Protein AF-A0A954JKZ9-F1 (afdb_monomer_lite)

Structure (mmCIF, N/CA/C/O backbone):
data_AF-A0A954JKZ9-F1
#
_entry.id   AF-A0A954JKZ9-F1
#
loop_
_atom_site.group_PDB
_atom_site.id
_atom_site.type_symbol
_atom_site.label_atom_id
_atom_site.label_alt_id
_atom_site.label_comp_id
_atom_site.label_asym_id
_atom_site.label_entity_id
_atom_site.label_seq_id
_atom_site.pdbx_PDB_ins_code
_atom_site.Cartn_x
_atom_site.Cartn_y
_atom_site.Cartn_z
_atom_site.occupancy
_atom_site.B_iso_or_equiv
_atom_site.auth_seq_id
_atom_site.auth_comp_id
_atom_site.auth_asym_id
_atom_site.auth_atom_id
_atom_site.pdbx_PDB_model_num
ATOM 1 N N . TYR A 1 1 ? 6.317 -13.437 -13.500 1.00 76.44 1 TYR A N 1
ATOM 2 C CA . TYR A 1 1 ? 5.327 -12.581 -14.175 1.00 76.44 1 TYR A CA 1
ATOM 3 C C . TYR A 1 1 ? 4.562 -13.295 -15.295 1.00 76.44 1 TYR A C 1
ATOM 5 O O . TYR A 1 1 ? 3.527 -13.860 -14.998 1.00 76.44 1 TYR A O 1
ATOM 13 N N . ARG A 1 2 ? 5.052 -13.402 -16.547 1.00 83.94 2 ARG A N 1
ATOM 14 C CA . ARG A 1 2 ? 4.241 -13.920 -17.687 1.00 83.94 2 ARG A CA 1
ATOM 15 C C . ARG A 1 2 ? 3.572 -15.287 -17.467 1.00 83.94 2 ARG A C 1
ATOM 17 O O . ARG A 1 2 ? 2.416 -15.457 -17.828 1.00 83.94 2 ARG A O 1
ATOM 24 N N . LEU A 1 3 ? 4.287 -16.245 -16.872 1.00 85.88 3 LEU A N 1
ATOM 25 C CA . LEU A 1 3 ? 3.737 -17.566 -16.545 1.00 85.88 3 LEU A CA 1
ATOM 26 C C . LEU A 1 3 ? 2.635 -17.494 -15.473 1.00 85.88 3 LEU A C 1
ATOM 28 O O . LEU A 1 3 ? 1.655 -18.224 -15.555 1.00 85.88 3 LEU A O 1
ATOM 32 N N . ALA A 1 4 ? 2.776 -16.590 -14.503 1.00 84.12 4 ALA A N 1
ATOM 33 C CA . ALA A 1 4 ? 1.789 -16.391 -13.451 1.00 84.12 4 ALA A CA 1
ATOM 34 C C . ALA A 1 4 ? 0.455 -15.901 -14.036 1.00 84.12 4 ALA A C 1
ATOM 36 O O . ALA A 1 4 ? -0.576 -16.500 -13.754 1.00 84.12 4 ALA A O 1
ATOM 37 N N . ASN A 1 5 ? 0.491 -14.933 -14.961 1.00 81.75 5 ASN A N 1
ATOM 38 C CA . ASN A 1 5 ? -0.709 -14.429 -15.641 1.00 81.75 5 ASN A CA 1
ATOM 39 C C . ASN A 1 5 ? -1.419 -15.522 -16.467 1.00 81.75 5 ASN A C 1
ATOM 41 O O . ASN A 1 5 ? -2.628 -15.463 -16.674 1.00 81.75 5 ASN A O 1
ATOM 45 N N . ILE A 1 6 ? -0.685 -16.523 -16.974 1.00 89.25 6 ILE A N 1
ATOM 46 C CA . ILE A 1 6 ? -1.294 -17.672 -17.665 1.00 89.25 6 ILE A CA 1
ATOM 47 C C . ILE A 1 6 ? -2.043 -18.554 -16.659 1.00 89.25 6 ILE A C 1
ATOM 49 O O . ILE A 1 6 ? -3.171 -18.964 -16.933 1.00 89.25 6 ILE A O 1
ATOM 53 N N . TYR A 1 7 ? -1.439 -18.835 -15.500 1.00 88.44 7 TYR A N 1
ATOM 54 C CA . TYR A 1 7 ? -2.078 -19.628 -14.448 1.00 88.44 7 TYR A CA 1
ATOM 55 C C . TYR A 1 7 ? -3.305 -18.937 -13.857 1.00 88.44 7 TYR A C 1
ATOM 57 O O . TYR A 1 7 ? -4.335 -19.586 -13.701 1.00 88.44 7 TYR A O 1
ATOM 65 N N . GLU A 1 8 ? -3.221 -17.632 -13.617 1.00 82.81 8 GLU A N 1
ATOM 66 C CA . GLU A 1 8 ? -4.327 -16.796 -13.148 1.00 82.81 8 GLU A CA 1
ATOM 67 C C . GLU A 1 8 ? -5.521 -16.860 -14.114 1.00 82.81 8 GLU A C 1
ATOM 69 O O . GLU A 1 8 ? -6.616 -17.263 -13.727 1.00 82.81 8 GLU A O 1
ATOM 74 N N . LYS A 1 9 ? -5.292 -16.606 -15.413 1.00 87.62 9 LYS A N 1
ATOM 75 C CA . LYS A 1 9 ? -6.330 -16.721 -16.456 1.00 87.62 9 LYS A CA 1
ATOM 76 C C . LYS A 1 9 ? -6.903 -18.131 -16.602 1.00 87.62 9 LYS A C 1
ATOM 78 O O . LYS A 1 9 ? -7.990 -18.295 -17.147 1.00 87.62 9 LYS A O 1
ATOM 83 N N . SER A 1 10 ? -6.170 -19.141 -16.138 1.00 89.81 10 SER A N 1
ATOM 84 C CA . SER A 1 10 ? -6.594 -20.544 -16.135 1.00 89.81 10 SER A CA 1
ATOM 85 C C . SER A 1 10 ? -7.267 -20.965 -14.820 1.00 89.81 10 SER A C 1
ATOM 87 O O . SER A 1 10 ? -7.532 -22.152 -14.636 1.00 89.81 10 SER A O 1
ATOM 89 N N . GLY A 1 11 ? -7.503 -20.034 -13.887 1.00 88.31 11 GLY A N 1
ATOM 90 C CA . GLY A 1 11 ? -8.104 -20.300 -12.576 1.00 88.31 11 GLY A CA 1
ATOM 91 C C . GLY A 1 11 ? -7.194 -21.049 -11.595 1.00 88.31 11 GLY A C 1
ATOM 92 O O . GLY A 1 11 ? -7.659 -21.507 -10.557 1.00 88.31 11 GLY A O 1
ATOM 93 N N . MET A 1 12 ? -5.901 -21.199 -11.902 1.00 90.56 12 MET A N 1
ATOM 94 C CA . MET A 1 12 ? -4.923 -21.894 -11.055 1.00 90.56 12 MET A CA 1
ATOM 95 C C . MET A 1 12 ? -4.225 -20.902 -10.119 1.00 90.56 12 MET A C 1
ATOM 97 O O . MET A 1 12 ? -3.024 -20.645 -10.255 1.00 90.56 12 MET A O 1
ATOM 101 N N . MET A 1 13 ? -4.986 -20.326 -9.187 1.00 89.00 13 MET A N 1
ATOM 102 C CA . MET A 1 13 ? -4.537 -19.205 -8.355 1.00 89.00 13 MET A CA 1
ATOM 103 C C . MET A 1 13 ? -3.295 -19.541 -7.513 1.00 89.00 13 MET A C 1
ATOM 105 O O . MET A 1 13 ? -2.359 -18.747 -7.444 1.00 89.00 13 MET A O 1
ATOM 109 N N . GLU A 1 14 ? -3.207 -20.741 -6.939 1.00 90.25 14 GLU A N 1
ATOM 110 C CA . GLU A 1 14 ? -2.063 -21.152 -6.112 1.00 90.25 14 GLU A CA 1
ATOM 111 C C . GLU A 1 14 ? -0.756 -21.160 -6.913 1.00 90.25 14 GLU A C 1
ATOM 113 O O . GLU A 1 14 ? 0.264 -20.635 -6.465 1.00 90.25 14 GLU A O 1
ATOM 118 N N . LYS A 1 15 ? -0.798 -21.680 -8.145 1.00 91.19 15 LYS A N 1
ATOM 119 C CA . LYS A 1 15 ? 0.367 -21.697 -9.044 1.00 91.19 15 LYS A CA 1
ATOM 120 C C . LYS A 1 15 ? 0.743 -20.295 -9.510 1.00 91.19 15 LYS A C 1
ATOM 122 O O . LYS A 1 15 ? 1.928 -20.009 -9.700 1.00 91.19 15 LYS A O 1
ATOM 127 N N . ALA A 1 16 ? -0.247 -19.422 -9.706 1.00 91.75 16 ALA A N 1
ATOM 128 C CA . ALA A 1 16 ? -0.000 -18.023 -10.027 1.00 91.75 16 ALA A CA 1
ATOM 129 C C . ALA A 1 16 ? 0.758 -17.339 -8.879 1.00 91.75 16 ALA A C 1
ATOM 131 O O . ALA A 1 16 ? 1.819 -16.762 -9.118 1.00 91.75 16 ALA A O 1
ATOM 132 N N . ILE A 1 17 ? 0.296 -17.509 -7.634 1.00 93.50 17 ILE A N 1
ATOM 133 C CA . ILE A 1 17 ? 0.952 -16.987 -6.425 1.00 93.50 17 ILE A CA 1
ATOM 134 C C . ILE A 1 17 ? 2.390 -17.507 -6.297 1.00 93.50 17 ILE A C 1
ATOM 136 O O . ILE A 1 17 ? 3.303 -16.720 -6.052 1.00 93.50 17 ILE A O 1
ATOM 140 N N . GLU A 1 18 ? 2.638 -18.804 -6.503 1.00 93.62 18 GLU A N 1
ATOM 141 C CA . GLU A 1 18 ? 4.001 -19.363 -6.506 1.00 93.62 18 GLU A CA 1
ATOM 142 C C . GLU A 1 18 ? 4.900 -18.674 -7.544 1.00 93.62 18 GLU A C 1
ATOM 144 O O . GLU A 1 18 ? 6.026 -18.263 -7.245 1.00 93.62 18 GLU A O 1
ATOM 149 N N . CYS A 1 19 ? 4.385 -18.487 -8.760 1.00 93.62 19 CYS A N 1
ATOM 150 C CA . CYS A 1 19 ? 5.117 -17.841 -9.843 1.00 93.62 19 CYS A CA 1
ATOM 151 C C . CYS A 1 19 ? 5.370 -16.350 -9.587 1.00 93.62 19 CYS A C 1
ATOM 153 O O . CYS A 1 19 ? 6.420 -15.833 -9.984 1.00 93.62 19 CYS A O 1
ATOM 155 N N . PHE A 1 20 ? 4.432 -15.637 -8.963 1.00 94.94 20 PHE A N 1
ATOM 156 C CA . PHE A 1 20 ? 4.652 -14.246 -8.588 1.00 94.94 20 PHE A CA 1
ATOM 157 C C . PHE A 1 20 ? 5.630 -14.125 -7.413 1.00 94.94 20 PHE A C 1
ATOM 159 O O . PHE A 1 20 ? 6.512 -13.272 -7.463 1.00 94.94 20 PHE A O 1
ATOM 166 N N . ASN A 1 21 ? 5.569 -15.018 -6.419 1.00 94.69 21 ASN A N 1
ATOM 167 C CA . ASN A 1 21 ? 6.544 -15.079 -5.322 1.00 94.69 21 ASN A CA 1
ATOM 168 C C . ASN A 1 21 ? 7.976 -15.297 -5.836 1.00 94.69 21 ASN A C 1
ATOM 170 O O . ASN A 1 21 ? 8.924 -14.672 -5.361 1.00 94.69 21 ASN A O 1
ATOM 174 N N . GLU A 1 22 ? 8.151 -16.162 -6.837 1.00 95.06 22 GLU A N 1
ATOM 175 C CA . GLU A 1 22 ? 9.428 -16.312 -7.538 1.00 95.06 22 GLU A CA 1
ATOM 176 C C . GLU A 1 22 ? 9.845 -15.013 -8.245 1.00 95.06 22 GLU A C 1
ATOM 178 O O . GLU A 1 22 ? 11.010 -14.617 -8.183 1.00 95.06 22 GLU A O 1
ATOM 183 N N . ALA A 1 23 ? 8.903 -14.338 -8.908 1.00 94.12 23 ALA A N 1
ATOM 184 C CA . ALA A 1 23 ? 9.178 -13.118 -9.658 1.00 94.12 23 ALA A CA 1
ATOM 185 C C . ALA A 1 23 ? 9.661 -11.980 -8.750 1.00 94.12 23 ALA A C 1
ATOM 187 O O . ALA A 1 23 ? 10.709 -11.399 -9.030 1.00 94.12 23 ALA A O 1
ATOM 188 N N . VAL A 1 24 ? 8.979 -11.734 -7.629 1.00 95.25 24 VAL A N 1
ATOM 189 C CA . VAL A 1 24 ? 9.389 -10.701 -6.664 1.00 95.25 24 VAL A CA 1
ATOM 190 C C . VAL A 1 24 ? 10.692 -11.051 -5.947 1.00 95.25 24 VAL A C 1
ATOM 192 O O . VAL A 1 24 ? 11.442 -10.161 -5.559 1.00 95.25 24 VAL A O 1
ATOM 195 N N . ARG A 1 25 ? 11.025 -12.342 -5.808 1.00 95.25 25 ARG A N 1
ATOM 196 C CA . ARG A 1 25 ? 12.331 -12.753 -5.271 1.00 95.25 25 ARG A CA 1
ATOM 197 C C . ARG A 1 25 ? 13.469 -12.440 -6.238 1.00 95.25 25 ARG A C 1
ATOM 199 O O . ARG A 1 25 ? 14.547 -12.046 -5.805 1.00 95.25 25 ARG A O 1
ATOM 206 N N . ARG A 1 26 ? 13.237 -12.623 -7.541 1.00 95.25 26 ARG A N 1
ATOM 207 C CA . ARG A 1 26 ? 14.221 -12.320 -8.593 1.00 95.25 26 ARG A CA 1
ATOM 208 C C . ARG A 1 26 ? 14.367 -10.825 -8.833 1.00 95.25 26 ARG A C 1
ATOM 210 O O . ARG A 1 26 ? 15.480 -10.356 -9.042 1.00 95.25 26 ARG A O 1
ATOM 217 N N . ASN A 1 27 ? 13.256 -10.097 -8.814 1.00 92.81 27 ASN A N 1
ATOM 218 C CA . ASN A 1 27 ? 13.236 -8.651 -8.936 1.00 92.81 27 ASN A CA 1
ATOM 219 C C . ASN A 1 27 ? 12.343 -8.038 -7.845 1.00 92.81 27 ASN A C 1
ATOM 221 O O . ASN A 1 27 ? 11.147 -7.847 -8.064 1.00 92.81 27 ASN A O 1
ATOM 225 N N . PRO A 1 28 ? 12.917 -7.670 -6.687 1.00 91.69 28 PRO A N 1
ATOM 226 C CA . PRO A 1 28 ? 12.161 -7.058 -5.595 1.00 91.69 28 PRO A CA 1
ATOM 227 C C . PRO A 1 28 ? 11.534 -5.702 -5.930 1.00 91.69 28 PRO A C 1
ATOM 229 O O . PRO A 1 28 ? 10.678 -5.248 -5.176 1.00 91.69 28 PRO A O 1
ATOM 232 N N . LYS A 1 29 ? 11.948 -5.061 -7.031 1.00 91.38 29 LYS A N 1
ATOM 233 C CA . LYS A 1 29 ? 11.406 -3.783 -7.511 1.00 91.38 29 LYS A CA 1
ATOM 234 C C . LYS A 1 29 ? 10.292 -3.947 -8.551 1.00 91.38 29 LYS A C 1
ATOM 236 O O . LYS A 1 29 ? 9.744 -2.951 -9.004 1.00 91.38 29 LYS A O 1
ATOM 241 N N . ASP A 1 30 ? 9.952 -5.178 -8.936 1.00 91.75 30 ASP A N 1
ATOM 242 C CA . ASP A 1 30 ? 8.853 -5.456 -9.866 1.00 91.75 30 ASP A CA 1
ATOM 243 C C . ASP A 1 30 ? 7.499 -5.214 -9.181 1.00 91.75 30 ASP A C 1
ATOM 245 O O . ASP A 1 30 ? 6.901 -6.123 -8.597 1.00 91.75 30 ASP A O 1
ATOM 249 N N . PHE A 1 31 ? 7.029 -3.964 -9.230 1.00 93.31 31 PHE A N 1
ATOM 250 C CA . PHE A 1 31 ? 5.755 -3.568 -8.634 1.00 93.31 31 PHE A CA 1
ATOM 251 C C . PHE A 1 31 ? 4.577 -4.343 -9.242 1.00 93.31 31 PHE A C 1
ATOM 253 O O . PHE A 1 31 ? 3.616 -4.620 -8.532 1.00 93.31 31 PHE A O 1
ATOM 260 N N . ALA A 1 32 ? 4.644 -4.734 -10.521 1.00 92.94 32 ALA A N 1
ATOM 261 C CA . ALA A 1 32 ? 3.556 -5.441 -11.186 1.00 92.94 32 ALA A CA 1
ATOM 262 C C . ALA A 1 32 ? 3.390 -6.854 -10.613 1.00 92.94 32 ALA A C 1
ATOM 264 O O . ALA A 1 32 ? 2.267 -7.290 -10.367 1.00 92.94 32 ALA A O 1
ATOM 265 N N . SER A 1 33 ? 4.492 -7.563 -10.339 1.00 94.38 33 SER A N 1
ATOM 266 C CA . SER A 1 33 ? 4.427 -8.843 -9.616 1.00 94.38 33 SER A CA 1
ATOM 267 C C . SER A 1 33 ? 3.923 -8.673 -8.177 1.00 94.38 33 SER A C 1
ATOM 269 O O . SER A 1 33 ? 3.193 -9.537 -7.691 1.00 94.38 33 SER A O 1
ATOM 271 N N . TRP A 1 34 ? 4.271 -7.572 -7.498 1.00 97.25 34 TRP A N 1
ATOM 272 C CA . TRP A 1 34 ? 3.734 -7.265 -6.165 1.00 97.25 34 TRP A CA 1
ATOM 273 C C . TRP A 1 34 ? 2.230 -6.990 -6.181 1.00 97.25 34 TRP A C 1
ATOM 275 O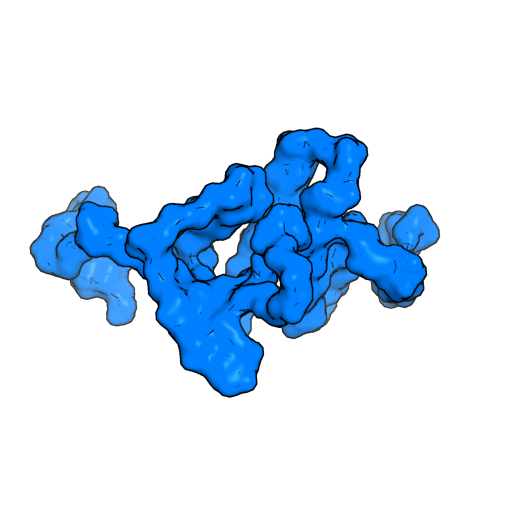 O . TRP A 1 34 ? 1.526 -7.515 -5.324 1.00 97.25 34 TRP A O 1
ATOM 285 N N . LEU A 1 35 ? 1.742 -6.220 -7.156 1.00 96.31 35 LEU A N 1
ATOM 286 C CA . LEU A 1 35 ? 0.327 -5.877 -7.303 1.00 96.31 35 LEU A CA 1
ATOM 287 C C . LEU A 1 35 ? -0.521 -7.137 -7.498 1.00 96.31 35 LEU A C 1
ATOM 289 O O . LEU A 1 35 ? -1.489 -7.360 -6.781 1.00 96.31 35 LEU A O 1
ATOM 293 N N . GLN A 1 36 ? -0.081 -8.028 -8.387 1.00 95.25 36 GLN A N 1
ATOM 294 C CA . GLN A 1 36 ? -0.783 -9.287 -8.637 1.00 95.25 36 GLN A CA 1
ATOM 295 C C . GLN A 1 36 ? -0.770 -10.234 -7.424 1.00 95.25 36 GLN A C 1
ATOM 297 O O . GLN A 1 36 ? -1.765 -10.903 -7.151 1.00 95.25 36 GLN A O 1
ATOM 302 N N . LEU A 1 37 ? 0.323 -10.274 -6.648 1.00 96.00 37 LEU A N 1
ATOM 303 C CA . LEU A 1 37 ? 0.333 -10.994 -5.367 1.00 96.00 37 LEU A CA 1
ATOM 304 C C . LEU A 1 37 ? -0.652 -10.401 -4.367 1.00 96.00 37 LEU A C 1
ATOM 306 O O . LEU A 1 37 ? -1.328 -11.161 -3.675 1.00 96.00 37 LEU A O 1
ATOM 310 N N . ALA A 1 38 ? -0.704 -9.071 -4.287 1.00 97.25 38 ALA A N 1
ATOM 311 C CA . ALA A 1 38 ? -1.575 -8.364 -3.364 1.00 97.25 38 ALA A CA 1
ATOM 312 C C . ALA A 1 38 ? -3.043 -8.703 -3.639 1.00 97.25 38 ALA A C 1
ATOM 314 O O . ALA A 1 38 ? -3.746 -9.090 -2.709 1.00 97.25 38 ALA A O 1
ATOM 315 N N . HIS A 1 39 ? -3.459 -8.684 -4.909 1.00 95.56 39 HIS A N 1
ATOM 316 C CA . HIS A 1 39 ? -4.820 -9.040 -5.325 1.00 95.56 39 HIS A CA 1
ATOM 317 C C . HIS A 1 39 ? -5.138 -10.494 -4.983 1.00 95.56 39 HIS A C 1
ATOM 319 O O . HIS A 1 39 ? -6.108 -10.780 -4.288 1.00 95.56 39 HIS A O 1
ATOM 325 N N . ALA A 1 40 ? -4.256 -11.417 -5.377 1.00 93.94 40 ALA A N 1
ATOM 326 C CA . ALA A 1 40 ? -4.455 -12.838 -5.125 1.00 93.94 40 ALA A CA 1
ATOM 327 C C . ALA A 1 40 ? -4.553 -13.171 -3.623 1.00 93.94 40 ALA A C 1
ATOM 329 O O . ALA A 1 40 ? -5.283 -14.082 -3.232 1.00 93.94 40 ALA A O 1
ATOM 330 N N . ASN A 1 41 ? -3.823 -12.453 -2.763 1.00 95.06 41 ASN A N 1
ATOM 331 C CA . ASN A 1 41 ? -3.910 -12.625 -1.313 1.00 95.06 41 ASN A CA 1
ATOM 332 C C . ASN A 1 41 ? -5.112 -11.899 -0.700 1.00 95.06 41 ASN A C 1
ATOM 334 O O . ASN A 1 41 ? -5.691 -12.414 0.256 1.00 95.06 41 ASN A O 1
ATOM 338 N N . LEU A 1 42 ? -5.520 -10.753 -1.252 1.00 94.69 42 LEU A N 1
ATOM 339 C CA . LEU A 1 42 ? -6.739 -10.057 -0.849 1.00 94.69 42 LEU A CA 1
ATOM 340 C C . LEU A 1 42 ? -7.972 -10.938 -1.101 1.00 94.69 42 LEU A C 1
ATOM 342 O O . LEU A 1 42 ? -8.758 -11.148 -0.177 1.00 94.69 42 LEU A O 1
ATOM 346 N N . ASP A 1 43 ? -8.064 -11.552 -2.284 1.00 91.62 43 ASP A N 1
ATOM 347 C CA . ASP A 1 43 ? -9.137 -12.483 -2.667 1.00 91.62 43 ASP A CA 1
ATOM 348 C C . ASP A 1 43 ? -9.208 -13.715 -1.753 1.00 91.62 43 ASP A C 1
ATOM 350 O O . ASP A 1 43 ? -10.281 -14.254 -1.476 1.00 91.62 43 ASP A O 1
ATOM 354 N N . ARG A 1 44 ? -8.055 -14.160 -1.240 1.00 91.62 44 ARG A N 1
ATOM 355 C CA . ARG A 1 44 ? -7.950 -15.268 -0.278 1.00 91.62 44 ARG A CA 1
ATOM 356 C C . ARG A 1 44 ? -8.256 -14.863 1.167 1.00 91.62 44 ARG A C 1
ATOM 358 O O . ARG A 1 44 ? -8.292 -15.734 2.033 1.00 91.62 44 ARG A O 1
ATOM 365 N N . GLY A 1 45 ? -8.453 -13.573 1.446 1.00 92.94 45 GLY A N 1
ATOM 366 C CA . GLY A 1 45 ? -8.643 -13.041 2.799 1.00 92.94 45 GLY A CA 1
ATOM 367 C C . GLY A 1 45 ? -7.353 -12.941 3.622 1.00 92.94 45 GLY A C 1
ATOM 368 O O . GLY A 1 45 ? -7.400 -12.706 4.830 1.00 92.94 45 GLY A O 1
ATOM 369 N N . GLU A 1 46 ? -6.187 -13.087 2.991 1.00 94.75 46 GLU A N 1
ATOM 370 C CA . GLU A 1 46 ? -4.864 -12.994 3.616 1.00 94.75 46 GLU A CA 1
ATOM 371 C C . GLU A 1 46 ? -4.445 -11.521 3.781 1.00 94.75 46 GLU A C 1
ATOM 373 O O . GLU A 1 46 ? -3.422 -11.063 3.264 1.00 94.75 46 GLU A O 1
ATOM 378 N N . PHE A 1 47 ? -5.256 -10.754 4.518 1.00 94.19 47 PHE A N 1
ATOM 379 C CA . PHE A 1 47 ? -5.181 -9.290 4.580 1.00 94.19 47 PHE A CA 1
ATOM 380 C C . PHE A 1 47 ? -3.811 -8.746 4.990 1.00 94.19 47 PHE A C 1
ATOM 382 O O . PHE A 1 47 ? -3.356 -7.745 4.445 1.00 94.19 47 PHE A O 1
ATOM 389 N N . LEU A 1 48 ? -3.122 -9.402 5.930 1.00 92.69 48 LEU A N 1
ATOM 390 C CA . LEU A 1 48 ? -1.792 -8.964 6.369 1.00 92.69 48 LEU A CA 1
ATOM 391 C C . LEU A 1 48 ? -0.745 -9.095 5.257 1.00 92.69 48 LEU A C 1
ATOM 393 O O . LEU A 1 48 ? 0.123 -8.235 5.134 1.00 92.69 48 LEU A O 1
ATOM 397 N N . GLN A 1 49 ? -0.828 -10.153 4.448 1.00 94.25 49 GLN A N 1
ATOM 398 C CA . GLN A 1 49 ? 0.098 -10.368 3.337 1.00 94.25 49 GLN A CA 1
ATOM 399 C C . GLN A 1 49 ? -0.195 -9.385 2.205 1.00 94.25 49 GLN A C 1
ATOM 401 O O . GLN A 1 49 ? 0.727 -8.726 1.724 1.00 94.25 49 GLN A O 1
ATOM 406 N N . ALA A 1 50 ? -1.474 -9.238 1.846 1.00 96.31 50 ALA A N 1
ATOM 407 C CA . ALA A 1 50 ? -1.921 -8.292 0.829 1.00 96.31 50 ALA A CA 1
ATOM 408 C C . ALA A 1 50 ? -1.502 -6.858 1.179 1.00 96.31 50 ALA A C 1
ATOM 410 O O . ALA A 1 50 ? -0.908 -6.166 0.356 1.00 96.31 50 ALA A O 1
ATOM 411 N N . LEU A 1 51 ? -1.704 -6.443 2.434 1.00 95.25 51 LEU A N 1
ATOM 412 C CA . LEU A 1 51 ? -1.304 -5.128 2.931 1.00 95.25 51 LEU A CA 1
ATOM 413 C C . LEU A 1 51 ? 0.195 -4.867 2.732 1.00 95.25 51 LEU A C 1
ATOM 415 O O . LEU A 1 51 ? 0.581 -3.814 2.228 1.00 95.25 51 LEU A O 1
ATOM 419 N N . GLU A 1 52 ? 1.054 -5.814 3.112 1.00 94.19 52 GLU A N 1
ATOM 420 C CA . GLU A 1 52 ? 2.499 -5.662 2.922 1.00 94.19 52 GLU A CA 1
ATOM 421 C C . GLU A 1 52 ? 2.892 -5.636 1.439 1.00 94.19 52 GLU A C 1
ATOM 423 O O . GLU A 1 52 ? 3.825 -4.925 1.067 1.00 94.19 52 GLU A O 1
ATOM 428 N N . GLN A 1 53 ? 2.169 -6.350 0.577 1.00 97.06 53 GLN A N 1
ATOM 429 C CA . GLN A 1 53 ? 2.416 -6.379 -0.865 1.00 97.06 53 GLN A CA 1
ATOM 430 C C . GLN A 1 53 ? 1.974 -5.075 -1.548 1.00 97.06 53 GLN A C 1
ATOM 432 O O . GLN A 1 53 ? 2.767 -4.503 -2.297 1.00 97.06 53 GLN A O 1
ATOM 437 N N . TYR A 1 54 ? 0.804 -4.517 -1.218 1.00 97.44 54 TYR A N 1
ATOM 438 C CA . TYR A 1 54 ? 0.389 -3.192 -1.704 1.00 97.44 54 TYR A CA 1
ATOM 439 C C . TYR A 1 54 ? 1.365 -2.089 -1.276 1.00 97.44 54 TYR A C 1
ATOM 441 O O . TYR A 1 54 ? 1.726 -1.224 -2.073 1.00 97.44 54 TYR A O 1
ATOM 449 N N . LYS A 1 55 ? 1.913 -2.155 -0.056 1.00 94.75 55 LYS A N 1
ATOM 450 C CA . LYS A 1 55 ? 2.983 -1.234 0.371 1.00 94.75 55 LYS A CA 1
ATOM 451 C C . LYS A 1 55 ? 4.235 -1.331 -0.507 1.00 94.75 55 LYS A C 1
ATOM 453 O O . LYS A 1 55 ? 4.914 -0.323 -0.723 1.00 94.75 55 LYS A O 1
ATOM 458 N N . LYS A 1 56 ? 4.570 -2.519 -1.027 1.00 95.19 56 LYS A N 1
ATOM 459 C CA . LYS A 1 56 ? 5.674 -2.682 -1.992 1.00 95.19 56 LYS A CA 1
ATOM 460 C C . LYS A 1 56 ? 5.340 -2.044 -3.337 1.00 95.19 56 LYS A C 1
ATOM 462 O O . LYS A 1 56 ? 6.224 -1.409 -3.906 1.00 95.19 56 LYS A O 1
ATOM 467 N N . VAL A 1 57 ? 4.089 -2.125 -3.794 1.00 96.19 57 VAL A N 1
ATOM 468 C CA . VAL A 1 57 ? 3.622 -1.413 -4.998 1.00 96.19 57 VAL A CA 1
ATOM 469 C C . VAL A 1 57 ? 3.830 0.094 -4.847 1.00 96.19 57 VAL A C 1
ATOM 471 O O . VAL A 1 57 ? 4.543 0.700 -5.645 1.00 96.19 57 VAL A O 1
ATOM 474 N N . LEU A 1 58 ? 3.314 0.675 -3.762 1.00 94.31 58 LEU A N 1
ATOM 475 C CA . LEU A 1 58 ? 3.460 2.101 -3.451 1.00 94.31 58 LEU A CA 1
ATOM 476 C C . LEU A 1 58 ? 4.927 2.536 -3.300 1.00 94.31 58 LEU A C 1
ATOM 478 O O . LEU A 1 58 ? 5.290 3.666 -3.615 1.00 94.31 58 LEU A O 1
ATOM 482 N N . THR A 1 59 ? 5.796 1.627 -2.851 1.00 92.12 59 THR A N 1
ATOM 483 C CA . THR A 1 59 ? 7.235 1.892 -2.755 1.00 92.12 59 THR A CA 1
ATOM 484 C C . THR A 1 59 ? 7.910 1.957 -4.125 1.00 92.12 59 THR A C 1
ATOM 486 O O . THR A 1 59 ? 8.763 2.819 -4.307 1.00 92.12 59 THR A O 1
ATOM 489 N N . PHE A 1 60 ? 7.595 1.037 -5.045 1.00 92.19 60 PHE A N 1
ATOM 490 C CA . PHE A 1 60 ? 8.410 0.782 -6.242 1.00 92.19 60 PHE A CA 1
ATOM 491 C C . PHE A 1 60 ? 7.770 1.192 -7.573 1.00 92.19 60 PHE A C 1
ATOM 493 O O . PHE A 1 60 ? 8.462 1.168 -8.583 1.00 92.19 60 PHE A O 1
ATOM 500 N N . CYS A 1 61 ? 6.499 1.601 -7.617 1.00 90.38 61 CYS A N 1
ATOM 501 C CA . CYS A 1 61 ? 5.854 2.034 -8.869 1.00 90.38 61 CYS A CA 1
ATOM 502 C C . CYS A 1 61 ? 6.555 3.227 -9.561 1.00 90.38 61 CYS A C 1
ATOM 504 O O . CYS A 1 61 ? 6.404 3.420 -10.764 1.00 90.38 61 CYS A O 1
ATOM 506 N N . TRP A 1 62 ? 7.360 3.997 -8.822 1.00 88.94 62 TRP A N 1
ATOM 507 C CA . TRP A 1 62 ? 8.204 5.078 -9.350 1.00 88.94 62 TRP A CA 1
ATOM 508 C C . TRP A 1 62 ? 9.573 4.626 -9.862 1.00 88.94 62 TRP A C 1
ATOM 510 O O . TRP A 1 62 ? 10.248 5.398 -10.537 1.00 88.94 62 TRP A O 1
ATOM 520 N N . ASP A 1 63 ? 9.994 3.398 -9.550 1.00 86.88 63 ASP A N 1
ATOM 521 C CA . ASP A 1 63 ? 11.259 2.842 -10.042 1.00 86.88 63 ASP A CA 1
ATOM 522 C C . ASP A 1 63 ? 11.131 2.338 -11.491 1.00 86.88 63 ASP A C 1
ATOM 524 O O . ASP A 1 63 ? 12.149 2.099 -12.143 1.00 86.88 63 ASP A O 1
ATOM 528 N N . ASP A 1 64 ? 9.903 2.175 -12.000 1.00 84.56 64 ASP A N 1
ATOM 529 C CA . ASP A 1 64 ? 9.644 1.812 -13.391 1.00 84.56 64 ASP A CA 1
ATOM 530 C C . ASP A 1 64 ? 9.522 3.066 -14.268 1.00 84.56 64 ASP A C 1
ATOM 532 O O . ASP A 1 64 ? 8.518 3.783 -14.249 1.00 84.56 64 ASP A O 1
ATOM 536 N N . SER A 1 65 ? 10.566 3.324 -15.055 1.00 81.75 65 SER A N 1
ATOM 537 C CA . SER A 1 65 ? 10.638 4.468 -15.965 1.00 81.75 65 SER A CA 1
ATOM 538 C C . SER A 1 65 ? 9.758 4.333 -17.210 1.00 81.75 65 SER A C 1
ATOM 540 O O . SER A 1 65 ? 9.637 5.299 -17.962 1.00 81.75 65 SER A O 1
ATOM 542 N N . VAL A 1 66 ? 9.174 3.156 -17.458 1.00 87.81 66 VAL A N 1
ATOM 543 C CA . VAL A 1 66 ? 8.296 2.906 -18.611 1.00 87.81 66 VAL A CA 1
ATOM 544 C C . VAL A 1 66 ? 6.859 3.343 -18.322 1.00 87.81 66 VAL A C 1
ATOM 546 O O . VAL A 1 66 ? 6.116 3.644 -19.253 1.00 87.81 66 VAL A O 1
ATOM 549 N N . LEU A 1 67 ? 6.472 3.390 -17.046 1.00 88.94 67 LEU A N 1
ATOM 550 C CA . LEU A 1 67 ? 5.110 3.690 -16.624 1.00 88.94 67 LEU A CA 1
ATOM 551 C C . LEU A 1 67 ? 4.749 5.151 -16.920 1.00 88.94 67 LEU A C 1
ATOM 553 O O . LEU A 1 67 ? 5.445 6.068 -16.473 1.00 88.94 67 LEU A O 1
ATOM 557 N N . SER A 1 68 ? 3.650 5.370 -17.640 1.00 91.06 68 SER A N 1
ATOM 558 C CA . SER A 1 68 ? 3.096 6.717 -17.815 1.00 91.06 68 SER A CA 1
ATOM 559 C C . SER A 1 68 ? 2.484 7.235 -16.510 1.00 91.06 68 SER A C 1
ATOM 561 O O . SER A 1 68 ? 2.141 6.456 -15.617 1.00 91.06 68 SER A O 1
ATOM 563 N N . ASP A 1 69 ? 2.317 8.552 -16.395 1.00 89.06 69 ASP A N 1
ATOM 564 C CA . ASP A 1 69 ? 1.744 9.154 -15.186 1.00 89.06 69 ASP A CA 1
ATOM 565 C C . ASP A 1 69 ? 0.298 8.686 -14.944 1.00 89.06 69 ASP A C 1
ATOM 567 O O . ASP A 1 69 ? -0.050 8.360 -13.812 1.00 89.06 69 ASP A O 1
ATOM 571 N N . ASP A 1 70 ? -0.499 8.514 -16.005 1.00 90.81 70 ASP A N 1
ATOM 572 C CA . ASP A 1 70 ? -1.874 7.994 -15.926 1.00 90.81 70 ASP A CA 1
ATOM 573 C C . ASP A 1 70 ? -1.931 6.529 -15.463 1.00 90.81 70 ASP A C 1
ATOM 575 O O . ASP A 1 70 ? -2.852 6.104 -14.761 1.00 90.81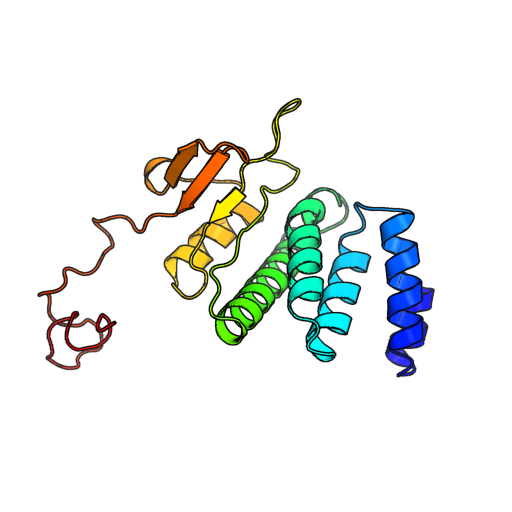 70 ASP A O 1
ATOM 579 N N . GLU A 1 71 ? -0.969 5.703 -15.879 1.00 92.31 71 GLU A N 1
ATOM 580 C CA . GLU A 1 71 ? -0.861 4.327 -15.387 1.00 92.31 71 GLU A CA 1
ATOM 581 C C . GLU A 1 71 ? -0.450 4.309 -13.920 1.00 92.31 71 GLU A C 1
ATOM 583 O O . GLU A 1 71 ? -1.038 3.573 -13.127 1.00 92.31 71 GLU A O 1
ATOM 588 N N . ARG A 1 72 ? 0.517 5.150 -13.547 1.00 91.75 72 ARG A N 1
ATOM 589 C CA . ARG A 1 72 ? 0.993 5.252 -12.171 1.00 91.75 72 ARG A CA 1
ATOM 590 C C . ARG A 1 72 ? -0.100 5.738 -11.229 1.00 91.75 72 ARG A C 1
ATOM 592 O O . ARG A 1 72 ? -0.254 5.155 -10.160 1.00 91.75 72 ARG A O 1
ATOM 599 N N . PHE A 1 73 ? -0.873 6.739 -11.644 1.00 92.06 73 PHE A N 1
ATOM 600 C CA . PHE A 1 73 ? -2.021 7.240 -10.896 1.00 92.06 73 PHE A CA 1
ATOM 601 C C . PHE A 1 73 ? -3.007 6.111 -10.584 1.00 92.06 73 PHE A C 1
ATOM 603 O O . PHE A 1 73 ? -3.297 5.871 -9.417 1.00 92.06 73 PHE A O 1
ATOM 610 N N . ARG A 1 74 ? -3.424 5.346 -11.603 1.00 94.38 74 ARG A N 1
ATOM 611 C CA . ARG A 1 74 ? -4.360 4.222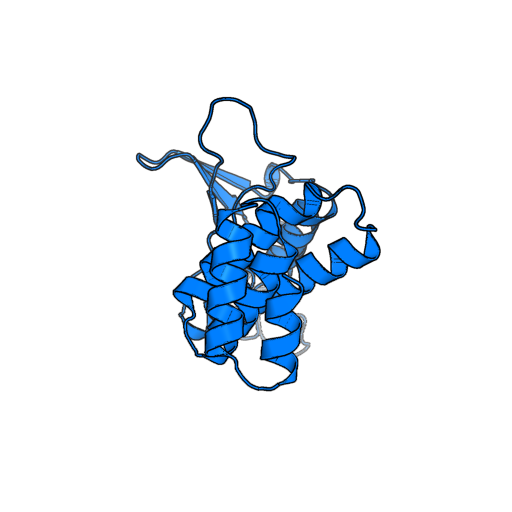 -11.429 1.00 94.38 74 ARG A CA 1
ATOM 612 C C . ARG A 1 74 ? -3.829 3.148 -10.482 1.00 94.38 74 ARG A C 1
ATOM 614 O O . ARG A 1 74 ? -4.575 2.640 -9.658 1.00 94.38 74 ARG A O 1
ATOM 621 N N . ILE A 1 75 ? -2.542 2.814 -10.578 1.00 95.62 75 ILE A N 1
ATOM 622 C CA . ILE A 1 75 ? -1.910 1.817 -9.699 1.00 95.62 75 ILE A CA 1
ATOM 623 C C . ILE A 1 75 ? -1.847 2.312 -8.248 1.00 95.62 75 ILE A C 1
ATOM 625 O O . ILE A 1 75 ? -2.037 1.528 -7.318 1.00 95.62 75 ILE A O 1
ATOM 629 N N . ILE A 1 76 ? -1.540 3.596 -8.041 1.00 94.62 76 ILE A N 1
ATOM 630 C CA . ILE A 1 76 ? -1.508 4.205 -6.707 1.00 94.62 76 ILE A CA 1
ATOM 631 C C . ILE A 1 76 ? -2.916 4.244 -6.113 1.00 94.62 76 ILE A C 1
ATOM 633 O O . ILE A 1 76 ? -3.081 3.843 -4.964 1.00 94.62 76 ILE A O 1
ATOM 637 N N . GLU A 1 77 ? -3.906 4.684 -6.889 1.00 94.50 77 GLU A N 1
ATOM 638 C CA . GLU A 1 77 ? -5.322 4.708 -6.510 1.00 94.50 77 GLU A CA 1
ATOM 639 C C . GLU A 1 77 ? -5.791 3.314 -6.079 1.00 94.50 77 GLU A C 1
ATOM 641 O O . GLU A 1 77 ? -6.168 3.125 -4.923 1.00 94.50 77 GLU A O 1
ATOM 646 N N . GLU A 1 78 ? -5.616 2.311 -6.941 1.00 96.19 78 GLU A N 1
ATOM 647 C CA . GLU A 1 78 ? -5.978 0.916 -6.668 1.00 96.19 78 GLU A CA 1
ATOM 648 C C . GLU A 1 78 ? -5.306 0.371 -5.396 1.00 96.19 78 GLU A C 1
ATOM 650 O O . GLU A 1 78 ? -5.945 -0.275 -4.557 1.00 96.19 78 GLU A O 1
ATOM 655 N N . ALA A 1 79 ? -4.013 0.651 -5.208 1.00 96.94 79 ALA A N 1
ATOM 656 C CA . ALA A 1 79 ? -3.289 0.210 -4.023 1.00 96.94 79 ALA A CA 1
ATOM 657 C C . ALA A 1 79 ? -3.779 0.908 -2.743 1.00 96.94 79 ALA A C 1
ATOM 659 O O . ALA A 1 79 ? -3.891 0.256 -1.705 1.00 96.94 79 ALA A O 1
ATOM 660 N N . LEU A 1 80 ? -4.066 2.213 -2.786 1.00 94.88 80 LEU A N 1
ATOM 661 C CA . LEU A 1 80 ? -4.554 2.965 -1.627 1.00 94.88 80 LEU A CA 1
ATOM 662 C C . LEU A 1 80 ? -5.976 2.551 -1.236 1.00 94.88 80 LEU A C 1
ATOM 664 O O . LEU A 1 80 ? -6.230 2.350 -0.048 1.00 94.88 80 LEU A O 1
ATOM 668 N N . GLU A 1 81 ? -6.867 2.360 -2.208 1.00 93.94 81 GLU A N 1
ATOM 669 C CA . GLU A 1 81 ? -8.226 1.860 -1.976 1.00 93.94 81 GLU A CA 1
ATOM 670 C C . GLU A 1 81 ? -8.210 0.459 -1.361 1.00 93.94 81 GLU A C 1
ATOM 672 O O . GLU A 1 81 ? -8.874 0.206 -0.356 1.00 93.94 81 GLU A O 1
ATOM 677 N N . SER A 1 82 ? -7.369 -0.436 -1.883 1.00 96.50 82 SER A N 1
ATOM 678 C CA . SER A 1 82 ? -7.236 -1.791 -1.337 1.00 96.50 82 SER A CA 1
ATOM 679 C C . SER A 1 82 ? -6.672 -1.788 0.090 1.00 96.50 82 SER A C 1
ATOM 681 O O . SER A 1 82 ? -7.085 -2.572 0.948 1.00 96.50 82 SER A O 1
ATOM 683 N N . ILE A 1 83 ? -5.729 -0.886 0.389 1.00 95.31 83 ILE A N 1
ATOM 684 C CA . ILE A 1 83 ? -5.216 -0.699 1.753 1.00 95.31 83 ILE A CA 1
ATOM 685 C C . ILE A 1 83 ? -6.311 -0.158 2.680 1.00 95.31 83 ILE A C 1
ATOM 687 O O . ILE A 1 83 ? -6.389 -0.601 3.830 1.00 95.31 83 ILE A O 1
ATOM 691 N N . LEU A 1 84 ? -7.141 0.777 2.209 1.00 92.62 84 LEU A N 1
ATOM 692 C CA . LEU A 1 84 ? -8.285 1.289 2.960 1.00 92.62 84 LEU A CA 1
ATOM 693 C C . LEU A 1 84 ? -9.277 0.162 3.273 1.00 92.62 84 LEU A C 1
ATOM 695 O O . LEU A 1 84 ? -9.615 -0.027 4.440 1.00 92.62 84 LEU A O 1
ATOM 699 N N . GLU A 1 85 ? -9.645 -0.654 2.286 1.00 93.31 85 GLU A N 1
ATOM 700 C CA . GLU A 1 85 ? -10.529 -1.808 2.482 1.00 93.31 85 GLU A CA 1
ATOM 701 C C . GLU A 1 85 ? -9.978 -2.768 3.553 1.00 93.31 85 GLU A C 1
ATOM 703 O O . GLU A 1 85 ? -10.689 -3.197 4.468 1.00 93.31 85 GLU A O 1
ATOM 708 N N . ILE A 1 86 ? -8.681 -3.087 3.485 1.00 93.56 86 ILE A N 1
ATOM 709 C CA . ILE A 1 86 ? -8.017 -3.923 4.493 1.00 93.56 86 ILE A CA 1
ATOM 710 C C . ILE A 1 86 ? -8.040 -3.245 5.873 1.00 93.56 86 ILE A C 1
ATOM 712 O O . ILE A 1 86 ? -8.277 -3.908 6.889 1.00 93.56 86 ILE A O 1
ATOM 716 N N . SER A 1 87 ? -7.787 -1.938 5.937 1.00 90.00 87 SER A N 1
ATOM 717 C CA . SER A 1 87 ? -7.818 -1.155 7.178 1.00 90.00 87 SER A CA 1
ATOM 718 C C . SER A 1 87 ? -9.200 -1.200 7.828 1.00 90.00 87 SER A C 1
ATOM 720 O O . SER A 1 87 ? -9.297 -1.480 9.023 1.00 90.00 87 SER A O 1
ATOM 722 N N . GLU A 1 88 ? -10.268 -1.012 7.054 1.00 89.31 88 GLU A N 1
ATOM 723 C CA . GLU A 1 88 ? -11.652 -1.088 7.532 1.00 89.31 88 GLU A CA 1
ATOM 724 C C . GLU A 1 88 ? -11.991 -2.481 8.069 1.00 89.31 88 GLU A C 1
ATOM 726 O O . GLU A 1 88 ? -12.514 -2.616 9.177 1.00 89.31 88 GLU A O 1
ATOM 731 N N . LYS A 1 89 ? -11.616 -3.537 7.336 1.00 88.94 89 LYS A N 1
ATOM 732 C CA . LYS A 1 89 ? -11.843 -4.930 7.755 1.00 88.94 89 LYS A CA 1
ATOM 733 C C . LYS A 1 89 ? -11.060 -5.313 9.010 1.00 88.94 89 LYS A C 1
ATOM 735 O O . LYS A 1 89 ? -11.511 -6.157 9.784 1.00 88.94 89 LYS A O 1
ATOM 740 N N . THR A 1 90 ? -9.878 -4.733 9.211 1.00 87.12 90 THR A N 1
ATOM 741 C CA . THR A 1 90 ? -8.985 -5.073 10.332 1.00 87.12 90 THR A CA 1
ATOM 742 C C . THR A 1 90 ? -9.078 -4.110 11.517 1.00 87.12 90 THR A C 1
ATOM 744 O O . THR A 1 90 ? -8.553 -4.426 12.587 1.00 87.12 90 THR A O 1
ATOM 747 N N . GLY A 1 91 ? -9.723 -2.952 11.347 1.00 82.50 91 GLY A N 1
ATOM 748 C CA . GLY A 1 91 ? -9.804 -1.880 12.340 1.00 82.50 91 GLY A CA 1
ATOM 749 C C . GLY A 1 91 ? -8.454 -1.228 12.665 1.00 82.50 91 GLY A C 1
ATOM 750 O O . GLY A 1 91 ? -8.290 -0.667 13.749 1.00 82.50 91 GLY A O 1
ATOM 751 N N . LYS A 1 92 ? -7.454 -1.349 11.781 1.00 79.62 92 LYS A N 1
ATOM 752 C CA . LYS A 1 92 ? -6.089 -0.853 12.012 1.00 79.62 92 LYS A CA 1
ATOM 753 C C . LYS A 1 92 ? -5.726 0.215 10.997 1.00 79.62 92 LYS A C 1
ATOM 755 O O . LYS A 1 92 ? -5.648 -0.083 9.812 1.00 79.62 92 LYS A O 1
ATOM 760 N N . SER A 1 93 ? -5.363 1.402 11.482 1.00 75.88 93 SER A N 1
ATOM 761 C CA . SER A 1 93 ? -4.843 2.466 10.624 1.00 75.88 93 SER A CA 1
ATOM 762 C C . SER A 1 93 ? -3.605 1.995 9.845 1.00 75.88 93 SER A C 1
ATOM 764 O O . SER A 1 93 ? -2.675 1.432 10.446 1.00 75.88 93 SER A O 1
ATOM 766 N N . PRO A 1 94 ? -3.557 2.225 8.524 1.00 80.19 94 PRO A N 1
ATOM 767 C CA . PRO A 1 94 ? -2.472 1.741 7.694 1.00 80.19 94 PRO A CA 1
ATOM 768 C C . PRO A 1 94 ? -1.187 2.532 7.954 1.00 80.19 94 PRO A C 1
ATOM 770 O O . PRO A 1 94 ? -1.173 3.756 8.067 1.00 80.19 94 PRO A O 1
ATOM 773 N N . GLN A 1 95 ? -0.075 1.801 8.038 1.00 87.19 95 GLN A N 1
ATOM 774 C CA . GLN A 1 95 ? 1.268 2.380 8.070 1.00 87.19 95 GLN A CA 1
ATOM 775 C C . GLN A 1 95 ? 1.850 2.343 6.660 1.00 87.19 95 GLN A C 1
ATOM 777 O O . GLN A 1 95 ? 2.230 1.273 6.179 1.00 87.19 95 GLN A O 1
ATOM 782 N N . LEU A 1 96 ? 1.900 3.495 6.007 1.00 89.81 96 LEU A N 1
ATOM 783 C CA . LEU A 1 96 ? 2.336 3.672 4.632 1.00 89.81 96 LEU A CA 1
ATOM 784 C C . LEU A 1 96 ? 3.863 3.894 4.562 1.00 89.81 96 LEU A C 1
ATOM 786 O O . LEU A 1 96 ? 4.427 4.598 5.407 1.00 89.81 96 LEU A O 1
ATOM 790 N N . PRO A 1 97 ? 4.574 3.273 3.603 1.00 88.75 97 PRO A N 1
ATOM 791 C CA . PRO A 1 97 ? 6.014 3.467 3.432 1.00 88.75 97 PRO A CA 1
ATOM 792 C C . PRO A 1 97 ? 6.324 4.724 2.616 1.00 88.75 97 PRO A C 1
ATOM 794 O O . PRO A 1 97 ? 5.606 5.034 1.674 1.00 88.75 97 PRO A O 1
ATOM 797 N N . LEU A 1 98 ? 7.459 5.384 2.843 1.00 85.56 98 LEU A N 1
ATOM 798 C CA . LEU A 1 98 ? 7.901 6.404 1.886 1.00 85.56 98 LEU A CA 1
ATOM 799 C C . LEU A 1 98 ? 8.135 5.810 0.478 1.00 85.56 98 LEU A C 1
ATOM 801 O O . LEU A 1 98 ? 8.791 4.754 0.381 1.00 85.56 98 LEU A O 1
ATOM 805 N N . PRO A 1 99 ? 7.684 6.498 -0.595 1.00 85.25 99 PRO A N 1
ATOM 806 C CA . PRO A 1 99 ? 8.070 6.187 -1.971 1.00 85.25 99 PRO A CA 1
ATOM 807 C C . PRO A 1 99 ? 9.592 6.100 -2.099 1.00 85.25 99 PRO A C 1
ATOM 809 O O . PRO A 1 99 ? 10.303 6.896 -1.487 1.00 85.25 99 PRO A O 1
ATOM 812 N N . SER A 1 100 ? 10.110 5.168 -2.902 1.00 83.81 100 SER A N 1
ATOM 813 C CA . SER A 1 100 ? 11.557 4.999 -3.121 1.00 83.81 100 SER A CA 1
ATOM 814 C C . SER A 1 100 ? 12.263 6.302 -3.515 1.00 83.81 100 SER A C 1
ATOM 816 O O . SER A 1 100 ? 13.341 6.589 -2.999 1.00 83.81 100 SER A O 1
ATOM 818 N N . ARG A 1 101 ? 11.624 7.111 -4.369 1.00 83.12 101 ARG A N 1
ATOM 819 C CA . ARG A 1 101 ? 12.132 8.398 -4.869 1.00 83.12 101 ARG A CA 1
ATOM 820 C C . ARG A 1 101 ? 12.313 9.484 -3.802 1.00 83.12 101 ARG A C 1
ATOM 822 O O . ARG A 1 101 ? 13.025 10.444 -4.058 1.00 83.12 101 ARG A O 1
ATOM 829 N N . LEU A 1 102 ? 11.679 9.338 -2.635 1.00 80.44 102 LEU A N 1
ATOM 830 C CA . LEU A 1 102 ? 11.769 10.283 -1.513 1.00 80.44 102 LEU A CA 1
ATOM 831 C C . LEU A 1 102 ? 12.655 9.765 -0.369 1.00 80.44 102 LEU A C 1
ATOM 833 O O . LEU A 1 102 ? 12.670 10.346 0.712 1.00 80.44 102 LEU A O 1
ATOM 837 N N . ARG A 1 103 ? 13.356 8.640 -0.555 1.00 78.75 103 ARG A N 1
ATOM 838 C CA . ARG A 1 103 ? 14.224 8.074 0.486 1.00 78.75 103 ARG A CA 1
ATOM 839 C C . ARG A 1 103 ? 15.609 8.702 0.427 1.00 78.75 103 ARG A C 1
ATOM 841 O O . ARG A 1 103 ? 16.260 8.671 -0.616 1.00 78.75 103 ARG A O 1
ATOM 848 N N . GLU A 1 104 ? 16.082 9.195 1.565 1.00 70.12 104 GLU A N 1
ATOM 849 C CA . GLU A 1 104 ? 17.468 9.632 1.724 1.00 70.12 104 GLU A CA 1
ATOM 850 C C . GLU A 1 104 ? 18.418 8.429 1.856 1.00 70.12 104 GLU A C 1
ATOM 852 O O . GLU A 1 104 ? 18.040 7.344 2.311 1.00 70.12 104 GLU A O 1
ATOM 857 N N . GLN A 1 105 ? 19.669 8.594 1.417 1.00 60.91 105 GLN A N 1
ATOM 858 C CA . GLN A 1 105 ? 20.669 7.531 1.501 1.00 60.91 105 GLN A CA 1
ATOM 859 C C . GLN A 1 105 ? 21.206 7.406 2.930 1.00 60.91 105 GLN A C 1
ATOM 861 O O . GLN A 1 105 ? 21.789 8.348 3.454 1.00 60.91 105 GLN A O 1
ATOM 866 N N . GLY A 1 106 ? 21.100 6.211 3.515 1.00 59.41 106 GLY A N 1
ATOM 867 C CA . GLY A 1 106 ? 21.794 5.861 4.761 1.00 59.41 106 GLY A CA 1
ATOM 868 C C . GLY A 1 106 ? 20.927 5.799 6.019 1.00 59.41 106 GLY A C 1
ATOM 869 O O . GLY A 1 106 ? 21.426 5.344 7.044 1.00 59.41 106 GLY A O 1
ATOM 870 N N . GLU A 1 107 ? 19.640 6.150 5.942 1.00 62.97 107 GLU A N 1
ATOM 871 C CA . GLU A 1 107 ? 18.705 6.077 7.073 1.00 62.97 107 GLU A CA 1
ATOM 872 C C . GLU A 1 107 ? 17.521 5.139 6.795 1.00 62.97 107 GLU A C 1
ATOM 874 O O . GLU A 1 107 ? 17.140 4.884 5.648 1.00 62.97 107 GLU A O 1
ATOM 879 N N . SER A 1 108 ? 16.940 4.574 7.860 1.00 67.38 108 SER A N 1
ATOM 880 C CA . SER A 1 108 ? 15.703 3.799 7.738 1.00 67.38 108 SER A CA 1
ATOM 881 C C . SER A 1 108 ? 14.572 4.749 7.340 1.00 67.38 108 SER A C 1
ATOM 883 O O . SER A 1 108 ? 14.348 5.722 8.058 1.00 67.38 108 SER A O 1
ATOM 885 N N . PRO A 1 109 ? 13.818 4.479 6.258 1.00 72.25 109 PRO A N 1
ATOM 886 C CA . PRO A 1 109 ? 12.773 5.393 5.823 1.00 72.25 109 PRO A CA 1
ATOM 887 C C . PRO A 1 109 ? 11.698 5.524 6.914 1.00 72.25 109 PRO A C 1
ATOM 889 O O . PRO A 1 109 ? 11.286 4.494 7.469 1.00 72.25 109 PRO A O 1
ATOM 892 N N . PRO A 1 110 ? 11.217 6.744 7.221 1.00 79.62 110 PRO A N 1
ATOM 893 C CA . PRO A 1 110 ? 10.126 6.929 8.162 1.00 79.62 110 PRO A CA 1
ATOM 894 C C . PRO A 1 110 ? 8.869 6.167 7.741 1.00 79.62 110 PRO A C 1
ATOM 896 O O . PRO A 1 110 ? 8.589 5.953 6.555 1.00 79.62 110 PRO A O 1
ATOM 899 N N . LYS A 1 111 ? 8.087 5.779 8.748 1.00 84.38 111 LYS A N 1
ATOM 900 C CA . LYS A 1 111 ? 6.752 5.204 8.563 1.00 84.38 111 LYS A CA 1
ATOM 901 C C . LYS A 1 111 ? 5.719 6.312 8.631 1.00 84.38 111 LYS A C 1
ATOM 903 O O . LYS A 1 111 ? 5.699 7.074 9.596 1.00 84.38 111 LYS A O 1
ATOM 908 N N . ILE A 1 112 ? 4.838 6.366 7.645 1.00 85.75 112 ILE A N 1
ATOM 909 C CA . ILE A 1 112 ? 3.775 7.362 7.587 1.00 85.75 112 ILE A CA 1
ATOM 910 C C . ILE A 1 112 ? 2.497 6.732 8.124 1.00 85.75 112 ILE A C 1
ATOM 912 O O . ILE A 1 112 ? 2.040 5.706 7.628 1.00 85.75 112 ILE A O 1
ATOM 916 N N . ILE A 1 113 ? 1.926 7.325 9.164 1.00 84.38 113 ILE A N 1
ATOM 917 C CA . ILE A 1 113 ? 0.616 6.945 9.688 1.00 84.38 113 ILE A CA 1
ATOM 918 C C . ILE A 1 113 ? -0.387 7.949 9.143 1.00 84.38 113 ILE A C 1
ATOM 920 O O . ILE A 1 113 ? -0.344 9.131 9.498 1.00 84.38 113 ILE A O 1
ATOM 924 N N . CYS A 1 114 ? -1.281 7.455 8.293 1.00 82.25 114 CYS A N 1
ATOM 925 C CA . CYS A 1 114 ? -2.339 8.235 7.674 1.00 82.25 114 CYS A CA 1
ATOM 926 C C . CYS A 1 114 ? -3.683 7.526 7.868 1.00 82.25 114 CYS A C 1
ATOM 928 O O . CYS A 1 114 ? -3.758 6.299 7.782 1.00 82.25 114 CYS A O 1
ATOM 930 N N . ASP A 1 115 ? -4.733 8.295 8.143 1.00 81.69 115 ASP A N 1
ATOM 931 C CA . ASP A 1 115 ? -6.101 7.787 8.189 1.00 81.69 115 ASP A CA 1
ATOM 932 C C . ASP A 1 115 ? -6.735 7.884 6.799 1.00 81.69 115 ASP A C 1
ATOM 934 O O . ASP A 1 115 ? -7.287 8.920 6.435 1.00 81.69 115 ASP A O 1
ATOM 938 N N . LEU A 1 116 ? -6.626 6.806 6.019 1.00 83.81 116 LEU A N 1
ATOM 939 C CA . LEU A 1 116 ? -7.170 6.750 4.659 1.00 83.81 116 LEU A CA 1
ATOM 940 C C . LEU A 1 116 ? -8.705 6.794 4.611 1.00 83.81 116 LEU A C 1
ATOM 942 O 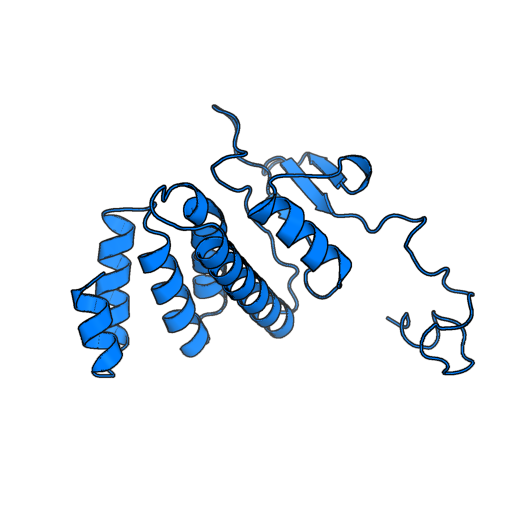O . LEU A 1 116 ? -9.248 7.056 3.546 1.00 83.81 116 LEU A O 1
ATOM 946 N N . ALA A 1 117 ? -9.406 6.540 5.725 1.00 78.38 117 ALA A N 1
ATOM 947 C CA . ALA A 1 117 ? -10.872 6.579 5.754 1.00 78.38 117 ALA A CA 1
ATOM 948 C C . ALA A 1 117 ? -11.417 8.017 5.725 1.00 78.38 117 ALA A C 1
ATOM 950 O O . ALA A 1 117 ? -12.598 8.247 5.467 1.00 78.38 117 ALA A O 1
ATOM 951 N N . ASN A 1 118 ? -10.556 8.998 5.995 1.00 76.81 118 ASN A N 1
ATOM 952 C CA . ASN A 1 118 ? -10.858 10.405 5.826 1.00 76.81 118 ASN A CA 1
ATOM 953 C C . ASN A 1 118 ? -10.418 10.874 4.431 1.00 76.81 118 ASN A C 1
ATOM 955 O O . ASN A 1 118 ? -9.279 10.625 4.035 1.00 76.81 118 ASN A O 1
ATOM 959 N N . GLU A 1 119 ? -11.277 11.644 3.755 1.00 72.75 119 GLU A N 1
ATOM 960 C CA . GLU A 1 119 ? -10.993 12.359 2.498 1.00 72.75 119 GLU A CA 1
ATOM 961 C C . GLU A 1 119 ? -9.596 13.003 2.514 1.00 72.75 119 GLU A C 1
ATOM 963 O O . GLU A 1 119 ? -8.798 12.799 1.608 1.00 72.75 119 GLU A O 1
ATOM 968 N N . TRP A 1 120 ? -9.224 13.664 3.613 1.00 77.38 120 TRP A N 1
ATOM 969 C CA . TRP A 1 120 ? -7.939 14.365 3.710 1.00 77.38 120 TRP A CA 1
ATOM 970 C C . TRP A 1 120 ? -6.730 13.444 3.843 1.00 77.38 120 TRP A C 1
ATOM 972 O O . TRP A 1 120 ? -5.627 13.808 3.442 1.00 77.38 120 TRP A O 1
ATOM 982 N N . GLY A 1 121 ? -6.909 12.268 4.443 1.00 81.19 121 GLY A N 1
ATOM 983 C CA . GLY A 1 121 ? -5.830 11.292 4.519 1.00 81.19 121 GLY A CA 1
ATOM 984 C C . GLY A 1 121 ? -5.575 10.632 3.169 1.00 81.19 121 GLY A C 1
ATOM 985 O O . GLY A 1 121 ? -4.422 10.367 2.823 1.00 81.19 121 GLY A O 1
ATOM 986 N N . MET A 1 122 ? -6.636 10.430 2.387 1.00 85.88 122 MET A N 1
ATOM 987 C CA . MET A 1 122 ? -6.527 9.967 1.010 1.00 85.88 122 MET A CA 1
ATOM 988 C C . MET A 1 122 ? -5.909 11.043 0.105 1.00 85.88 122 MET A C 1
ATOM 990 O O . MET A 1 122 ? -4.935 10.739 -0.580 1.00 85.88 122 MET A O 1
ATOM 994 N N . ASP A 1 123 ? -6.349 12.303 0.195 1.00 84.50 123 ASP A N 1
ATOM 995 C CA . ASP A 1 123 ? -5.737 13.439 -0.518 1.00 84.50 123 ASP A CA 1
ATOM 996 C C . ASP A 1 123 ? -4.238 13.559 -0.218 1.00 84.50 123 ASP A C 1
ATOM 998 O O . ASP A 1 123 ? -3.419 13.699 -1.125 1.00 84.50 123 ASP A O 1
ATOM 1002 N N . PHE A 1 124 ? -3.857 13.460 1.061 1.00 86.31 124 PHE A N 1
ATOM 1003 C CA . PHE A 1 124 ? -2.453 13.473 1.463 1.00 86.31 124 PHE A CA 1
ATOM 1004 C C . PHE A 1 124 ? -1.680 12.297 0.859 1.00 86.31 124 PHE A C 1
ATOM 1006 O O . PHE A 1 124 ? -0.552 12.466 0.396 1.00 86.31 124 PHE A O 1
ATOM 1013 N N . ALA A 1 125 ? -2.258 11.092 0.880 1.00 89.25 125 ALA A N 1
ATOM 1014 C CA . ALA A 1 125 ? -1.615 9.924 0.299 1.00 89.25 125 ALA A CA 1
ATOM 1015 C C . ALA A 1 125 ? -1.404 10.112 -1.210 1.00 89.25 125 ALA A C 1
ATOM 1017 O O . ALA A 1 125 ? -0.314 9.822 -1.701 1.00 89.25 125 ALA A O 1
ATOM 1018 N N . PHE A 1 126 ? -2.378 10.670 -1.930 1.00 89.31 126 PHE A N 1
ATOM 1019 C CA . PHE A 1 126 ? -2.203 11.030 -3.334 1.00 89.31 126 PHE A CA 1
ATOM 1020 C C . PHE A 1 126 ? -1.117 12.088 -3.527 1.00 89.31 126 PHE A C 1
ATOM 1022 O O . PHE A 1 126 ? -0.209 11.842 -4.311 1.00 89.31 126 PHE A O 1
ATOM 1029 N N . ALA A 1 127 ? -1.115 13.189 -2.774 1.00 87.00 127 ALA A N 1
ATOM 1030 C CA . ALA A 1 127 ? -0.068 14.212 -2.882 1.00 87.00 127 ALA A CA 1
ATOM 1031 C C . ALA A 1 127 ? 1.339 13.629 -2.647 1.00 87.00 127 ALA A C 1
ATOM 1033 O O . ALA A 1 127 ? 2.284 13.893 -3.392 1.00 87.00 127 ALA A O 1
ATOM 1034 N N . LEU A 1 128 ? 1.478 12.739 -1.663 1.00 88.94 128 LEU A N 1
ATOM 1035 C CA . LEU A 1 128 ? 2.735 12.057 -1.378 1.00 88.94 128 LEU A CA 1
ATOM 1036 C C . LEU A 1 128 ? 3.147 11.095 -2.499 1.00 88.94 128 LEU A C 1
ATOM 1038 O O . LEU A 1 128 ? 4.305 11.085 -2.920 1.00 88.94 128 LEU A O 1
ATOM 1042 N N . TYR A 1 129 ? 2.246 10.209 -2.923 1.00 90.38 129 TYR A N 1
ATOM 1043 C CA . TYR A 1 129 ? 2.605 9.144 -3.853 1.00 90.38 129 TYR A CA 1
ATOM 1044 C C . TYR A 1 129 ? 2.609 9.625 -5.295 1.00 90.38 129 TYR A C 1
ATOM 1046 O O . TYR A 1 129 ? 3.486 9.190 -6.026 1.00 90.38 129 TYR A O 1
ATOM 1054 N N . VAL A 1 130 ? 1.720 10.526 -5.702 1.00 88.00 130 VAL A N 1
ATOM 1055 C CA . VAL A 1 130 ? 1.621 11.075 -7.062 1.00 88.00 130 VAL A CA 1
ATOM 1056 C C . VAL A 1 130 ? 2.575 12.253 -7.236 1.00 88.00 130 VAL A C 1
ATOM 1058 O O . VAL A 1 130 ? 3.510 12.169 -8.028 1.00 88.00 130 VAL A O 1
ATOM 1061 N N . ASP A 1 131 ? 2.440 13.302 -6.431 1.00 84.12 131 ASP A N 1
ATOM 1062 C CA . ASP A 1 131 ? 3.208 14.539 -6.638 1.00 84.12 131 ASP A CA 1
ATOM 1063 C C . ASP A 1 131 ? 4.587 14.462 -5.962 1.00 84.12 131 ASP A C 1
ATOM 1065 O O . ASP A 1 131 ? 5.610 14.914 -6.477 1.00 84.12 131 ASP A O 1
ATOM 1069 N N . GLY A 1 132 ? 4.680 13.724 -4.854 1.00 82.69 132 GLY A N 1
ATOM 1070 C CA . GLY A 1 132 ? 5.882 13.689 -4.011 1.00 82.69 132 GLY A CA 1
ATOM 1071 C C . GLY A 1 132 ? 5.991 14.900 -3.118 1.00 82.69 132 GLY A C 1
ATOM 1072 O O . GLY A 1 132 ? 7.076 15.206 -2.627 1.00 82.69 132 GLY A O 1
ATOM 1073 N N . GLU A 1 133 ? 4.875 15.589 -2.947 1.00 78.25 133 GLU A N 1
ATOM 1074 C CA . GLU A 1 133 ? 4.768 16.760 -2.116 1.00 78.25 133 GLU A CA 1
ATOM 1075 C C . GLU A 1 133 ? 4.232 16.334 -0.755 1.00 78.25 133 GLU A C 1
ATOM 1077 O O . GLU A 1 133 ? 3.291 15.550 -0.632 1.00 78.25 133 GLU A O 1
ATOM 1082 N N . VAL A 1 134 ? 4.873 16.841 0.291 1.00 73.44 134 VAL A N 1
ATOM 1083 C CA . VAL A 1 134 ? 4.432 16.661 1.668 1.00 73.44 134 VAL A CA 1
ATOM 1084 C C . VAL A 1 134 ? 4.409 18.038 2.289 1.00 73.44 134 VAL A C 1
ATOM 1086 O O . VAL A 1 134 ? 5.459 18.656 2.446 1.00 73.44 134 VAL A O 1
ATOM 1089 N N . ASP A 1 135 ? 3.219 18.514 2.643 1.00 72.44 135 ASP A N 1
ATOM 1090 C CA . ASP A 1 135 ? 3.067 19.743 3.411 1.00 72.44 135 ASP A CA 1
ATOM 1091 C C . ASP A 1 135 ? 3.577 19.499 4.848 1.00 72.44 135 ASP A C 1
ATOM 1093 O O . ASP A 1 135 ? 2.979 18.704 5.589 1.00 72.44 135 ASP A O 1
ATOM 1097 N N . PRO A 1 136 ? 4.685 20.141 5.271 1.00 68.50 136 PRO A N 1
ATOM 1098 C CA . PRO A 1 136 ? 5.243 19.933 6.603 1.00 68.50 136 PRO A CA 1
ATOM 1099 C C . PRO A 1 136 ? 4.282 20.359 7.715 1.00 68.50 136 PRO A C 1
ATOM 1101 O O . PRO A 1 136 ? 4.294 19.753 8.788 1.00 68.50 136 PRO A O 1
ATOM 1104 N N . ASP A 1 137 ? 3.413 21.344 7.463 1.00 73.25 137 ASP A N 1
ATOM 1105 C CA . ASP A 1 137 ? 2.440 21.830 8.446 1.00 73.25 137 ASP A CA 1
ATOM 1106 C C . ASP A 1 137 ? 1.309 20.812 8.685 1.00 73.25 137 ASP A C 1
ATOM 1108 O O . ASP A 1 137 ? 0.672 20.803 9.747 1.00 73.25 137 ASP A O 1
ATOM 1112 N N . GLN A 1 138 ? 1.102 19.895 7.735 1.00 70.81 138 GLN A N 1
ATOM 1113 C CA . GLN A 1 138 ? 0.178 18.762 7.847 1.00 70.81 138 GLN A CA 1
ATOM 1114 C C . GLN A 1 138 ? 0.801 17.559 8.553 1.00 70.81 138 GLN A C 1
ATOM 1116 O O . GLN A 1 138 ? 0.114 16.574 8.805 1.00 70.81 138 GLN A O 1
ATOM 1121 N N . CYS A 1 139 ? 2.080 17.608 8.914 1.00 77.31 139 CYS A N 1
ATOM 1122 C CA . CYS A 1 139 ? 2.792 16.465 9.466 1.00 77.31 139 CYS A CA 1
ATOM 1123 C C . CYS A 1 139 ? 3.241 16.714 10.909 1.00 77.31 139 CYS A C 1
ATOM 1125 O O . CYS A 1 139 ? 3.661 17.800 11.301 1.00 77.31 139 CYS A O 1
ATOM 1127 N N . ARG A 1 140 ? 3.192 15.668 11.737 1.00 80.12 140 ARG A N 1
ATOM 1128 C CA . ARG A 1 140 ? 3.902 15.622 13.017 1.00 80.12 140 ARG A CA 1
ATOM 1129 C C . ARG A 1 140 ? 4.929 14.505 12.967 1.00 80.12 140 ARG A C 1
ATOM 1131 O O . ARG A 1 140 ? 4.560 13.344 12.819 1.00 80.12 140 ARG A O 1
ATOM 1138 N N . VAL A 1 141 ? 6.189 14.862 13.164 1.00 81.31 141 VAL A N 1
ATOM 1139 C CA . VAL A 1 141 ? 7.279 13.898 13.310 1.00 81.31 141 VAL A CA 1
ATOM 1140 C C . VAL A 1 141 ? 7.354 13.431 14.765 1.00 81.31 141 VAL A C 1
ATOM 1142 O O . VAL A 1 141 ? 7.296 14.239 15.696 1.00 81.31 141 VAL A O 1
ATOM 1145 N N . GLU A 1 142 ? 7.434 12.122 14.963 1.00 82.81 142 GLU A N 1
ATOM 1146 C CA . GLU A 1 142 ? 7.621 11.457 16.250 1.00 82.81 142 GLU A CA 1
ATOM 1147 C C . GLU A 1 142 ? 8.813 10.500 16.140 1.00 82.81 142 GLU A C 1
ATOM 1149 O O . GLU A 1 142 ? 8.801 9.577 15.328 1.00 82.81 142 GLU A O 1
ATOM 1154 N N . GLU A 1 143 ? 9.835 10.701 16.971 1.00 83.81 143 GLU A N 1
ATOM 1155 C CA . GLU A 1 143 ? 10.967 9.777 17.067 1.00 83.81 143 GLU A CA 1
ATOM 1156 C C . GLU A 1 143 ? 10.629 8.629 18.019 1.00 83.81 143 GLU A C 1
ATOM 1158 O O . GLU A 1 143 ? 10.181 8.853 19.147 1.00 83.81 143 GLU A O 1
ATOM 1163 N N . THR A 1 144 ? 10.846 7.393 17.573 1.00 78.75 144 THR A N 1
ATOM 1164 C CA . THR A 1 144 ? 10.649 6.191 18.392 1.00 78.75 144 THR A CA 1
ATOM 1165 C C . THR A 1 144 ? 11.893 5.312 18.368 1.00 78.75 144 THR A C 1
ATOM 1167 O O . THR A 1 144 ? 12.713 5.406 17.460 1.00 78.75 144 THR A O 1
ATOM 1170 N N . GLU A 1 145 ? 12.005 4.379 19.318 1.00 77.81 145 GLU A N 1
ATOM 1171 C CA . GLU A 1 145 ? 13.069 3.358 19.317 1.00 77.81 145 GLU A CA 1
ATOM 1172 C C . GLU A 1 145 ? 13.085 2.513 18.026 1.00 77.81 145 GLU A C 1
ATOM 1174 O O . GLU A 1 145 ? 14.100 1.919 17.678 1.00 77.81 145 GLU A O 1
ATOM 1179 N N . SER A 1 146 ? 11.959 2.463 17.302 1.00 72.25 146 SER A N 1
ATOM 1180 C CA . SER A 1 146 ? 11.782 1.723 16.045 1.00 72.25 146 SER A CA 1
ATOM 1181 C C . SER A 1 146 ? 12.011 2.572 14.784 1.00 72.25 146 SER A C 1
ATOM 1183 O O . SER A 1 146 ? 11.728 2.096 13.681 1.00 72.25 146 SER A O 1
ATOM 1185 N N . GLY A 1 147 ? 12.470 3.818 14.940 1.00 79.31 147 GLY A N 1
ATOM 1186 C CA . GLY A 1 147 ? 12.668 4.800 13.872 1.00 79.31 147 GLY A CA 1
ATOM 1187 C C . GLY A 1 147 ? 11.641 5.935 13.880 1.00 79.31 147 GLY A C 1
ATOM 1188 O O . GLY A 1 147 ? 10.800 6.049 14.779 1.00 79.31 147 GLY A O 1
ATOM 1189 N N . THR A 1 148 ? 11.710 6.776 12.855 1.00 83.44 148 THR A N 1
ATOM 1190 C CA . THR A 1 148 ? 10.886 7.979 12.722 1.00 83.44 148 THR A CA 1
ATOM 1191 C C . THR A 1 148 ? 9.474 7.644 12.227 1.00 83.44 148 THR A C 1
ATOM 1193 O O . THR A 1 148 ? 9.282 6.917 11.246 1.00 83.44 148 THR A O 1
ATOM 1196 N N . ILE A 1 149 ? 8.462 8.184 12.904 1.00 82.75 149 ILE A N 1
ATOM 1197 C CA . ILE A 1 149 ? 7.050 8.078 12.532 1.00 82.75 149 ILE A CA 1
ATOM 1198 C C . ILE A 1 149 ? 6.545 9.461 12.131 1.00 82.75 149 ILE A C 1
ATOM 1200 O O . ILE A 1 149 ? 6.607 10.406 12.912 1.00 82.75 149 ILE A O 1
ATOM 1204 N N . ILE A 1 150 ? 5.987 9.571 10.931 1.00 82.81 150 ILE A N 1
ATOM 1205 C CA . ILE A 1 150 ? 5.316 10.781 10.459 1.00 82.81 150 ILE A CA 1
ATOM 1206 C C . ILE A 1 150 ? 3.815 10.550 10.583 1.00 82.81 150 ILE A C 1
ATOM 1208 O O . ILE A 1 150 ? 3.253 9.691 9.909 1.00 82.81 150 ILE A O 1
ATOM 1212 N N . ARG A 1 151 ? 3.151 11.296 11.464 1.00 82.75 151 ARG A N 1
ATOM 1213 C CA . ARG A 1 151 ? 1.690 11.280 11.580 1.00 82.75 151 ARG A CA 1
ATOM 1214 C C . ARG A 1 151 ? 1.098 12.432 10.793 1.00 82.75 151 ARG A C 1
ATOM 1216 O O . ARG A 1 151 ? 1.406 13.589 11.083 1.00 82.75 151 ARG A O 1
ATOM 1223 N N . VAL A 1 152 ? 0.203 12.116 9.867 1.00 78.75 152 VAL A N 1
ATOM 1224 C CA . VAL A 1 152 ? -0.554 13.126 9.127 1.00 78.75 152 VAL A CA 1
ATOM 1225 C C . VAL A 1 152 ? -1.631 13.698 10.045 1.00 78.75 152 VAL A C 1
ATOM 1227 O O . VAL A 1 152 ? -2.399 12.969 10.676 1.00 78.75 152 VAL A O 1
ATOM 1230 N N . ARG A 1 153 ? -1.651 15.021 10.169 1.00 69.88 153 ARG A N 1
ATOM 1231 C CA . ARG A 1 153 ? -2.659 15.793 10.882 1.00 69.88 153 ARG A CA 1
ATOM 1232 C C . ARG A 1 153 ? -3.580 16.461 9.886 1.00 69.88 153 ARG A C 1
ATOM 1234 O O . ARG A 1 153 ? -3.168 17.088 8.923 1.00 69.88 153 ARG A O 1
ATOM 1241 N N . ILE A 1 154 ? -4.841 16.443 10.259 1.00 61.03 154 ILE A N 1
ATOM 1242 C CA . ILE A 1 154 ? -5.862 17.317 9.719 1.00 61.03 154 ILE A CA 1
ATOM 1243 C C . ILE A 1 154 ? -5.537 18.775 10.108 1.00 61.03 154 ILE A C 1
ATOM 1245 O O . ILE A 1 154 ? -5.461 19.061 11.314 1.00 61.03 154 ILE A O 1
ATOM 1249 N N . PRO A 1 155 ? -5.401 19.715 9.154 1.00 59.25 155 PRO A N 1
ATOM 1250 C CA . PRO A 1 155 ? -5.255 21.136 9.458 1.00 59.25 155 PRO A CA 1
ATOM 1251 C C . PRO A 1 155 ? -6.438 21.668 10.280 1.00 59.25 155 PRO A C 1
ATOM 1253 O O . PRO A 1 155 ? -7.604 21.408 9.974 1.00 59.25 155 PRO A O 1
ATOM 1256 N N . LYS A 1 156 ? -6.163 22.432 11.346 1.00 54.03 156 LYS A N 1
ATOM 1257 C CA . LYS A 1 156 ? -7.208 22.964 12.249 1.00 54.03 156 LYS A CA 1
ATOM 1258 C C . LYS A 1 156 ? -8.142 23.973 11.576 1.00 54.03 156 LYS A C 1
ATOM 1260 O O . LYS A 1 156 ? -9.279 24.118 12.010 1.00 54.03 156 LYS A O 1
ATOM 1265 N N . ASP A 1 157 ? -7.652 24.680 10.568 1.00 55.53 157 ASP A N 1
ATOM 1266 C CA . ASP A 1 157 ? -8.386 25.624 9.721 1.00 55.53 157 ASP A CA 1
ATOM 1267 C C . ASP A 1 157 ? -9.343 24.920 8.746 1.00 55.53 157 ASP A C 1
ATOM 1269 O O . ASP A 1 157 ? -10.356 25.505 8.358 1.00 55.53 157 ASP A O 1
ATOM 1273 N N . ARG A 1 158 ? -9.078 23.648 8.418 1.00 56.06 158 ARG A N 1
ATOM 1274 C CA . ARG A 1 158 ? -9.958 22.790 7.604 1.00 56.06 158 ARG A CA 1
ATOM 1275 C C . ARG A 1 158 ? -10.853 21.870 8.441 1.00 56.06 158 ARG A C 1
ATOM 1277 O O . ARG A 1 158 ? -11.893 21.423 7.965 1.00 56.06 158 ARG A O 1
ATOM 1284 N N . ALA A 1 159 ? -10.515 21.651 9.713 1.00 59.88 159 ALA A N 1
ATOM 1285 C CA . ALA A 1 159 ? -11.357 20.934 10.664 1.00 59.88 159 ALA A CA 1
ATOM 1286 C C . ALA A 1 159 ? -12.682 21.679 10.909 1.00 59.88 159 ALA A C 1
ATOM 1288 O O . ALA A 1 159 ? -12.698 22.809 11.401 1.00 59.88 159 ALA A O 1
ATOM 1289 N N . ILE A 1 160 ? -13.820 21.034 10.631 1.00 60.06 160 ILE A N 1
ATOM 1290 C CA . ILE A 1 160 ? -15.134 21.617 10.928 1.00 60.06 160 ILE A CA 1
ATOM 1291 C C . ILE A 1 160 ? -15.260 21.765 12.456 1.00 60.06 160 ILE A C 1
ATOM 1293 O O . ILE A 1 160 ? -15.231 20.759 13.174 1.00 60.06 160 ILE A O 1
ATOM 1297 N N . PRO A 1 161 ? -15.430 22.991 12.996 1.00 73.75 161 PRO A N 1
ATOM 1298 C CA . PRO A 1 161 ? -15.566 23.182 14.432 1.00 73.75 161 PRO A CA 1
ATOM 1299 C C . PRO A 1 161 ? -16.729 22.346 14.970 1.00 73.75 161 PRO A C 1
ATOM 1301 O O . PRO A 1 161 ? -17.844 22.428 14.457 1.00 73.75 161 PRO A O 1
ATOM 1304 N N . LYS A 1 162 ? -16.496 21.582 16.045 1.00 79.06 162 LYS A N 1
ATOM 1305 C CA . LYS A 1 162 ? -17.467 20.626 16.618 1.00 79.06 162 LYS A CA 1
ATOM 1306 C C . LYS A 1 162 ? -18.870 21.215 16.862 1.00 79.06 162 LYS A C 1
ATOM 1308 O O . LYS A 1 162 ? -19.861 20.488 16.812 1.00 79.06 162 LYS A O 1
ATOM 1313 N N . ASN A 1 163 ? -18.965 22.521 17.120 1.00 84.81 163 ASN A N 1
ATOM 1314 C CA . ASN A 1 163 ? -20.221 23.229 17.389 1.00 84.81 163 ASN A CA 1
ATOM 1315 C C . ASN A 1 163 ? -20.808 23.987 16.175 1.00 84.81 163 ASN A C 1
ATOM 1317 O O . ASN A 1 163 ? -21.853 24.615 16.322 1.00 84.81 163 ASN A O 1
ATOM 1321 N N . ARG A 1 164 ? -20.175 23.955 14.993 1.00 84.62 164 ARG A N 1
ATOM 1322 C CA . ARG A 1 164 ? -20.707 24.565 13.761 1.00 84.62 164 ARG A CA 1
ATOM 1323 C C . ARG A 1 164 ? -21.929 23.770 13.266 1.00 84.62 164 ARG A C 1
ATOM 1325 O O . ARG A 1 164 ? -21.947 22.549 13.453 1.00 84.62 164 ARG A O 1
ATOM 1332 N N . PRO A 1 165 ? -22.930 24.406 12.624 1.00 84.69 165 PRO A N 1
ATOM 1333 C CA . PRO A 1 165 ? -23.941 23.687 11.851 1.00 84.69 165 PRO A CA 1
ATOM 1334 C C . PRO A 1 165 ? -23.300 22.696 10.872 1.00 84.69 165 PRO A C 1
ATOM 1336 O O . PRO A 1 165 ? -22.293 23.006 10.234 1.00 84.69 165 PRO A O 1
ATOM 1339 N N . CYS A 1 166 ? -23.862 21.493 10.795 1.00 76.94 166 CYS A N 1
ATOM 1340 C CA . CYS A 1 166 ? -23.332 20.407 9.983 1.00 76.94 166 CYS A CA 1
ATOM 1341 C C . CYS A 1 166 ? -23.537 20.702 8.484 1.00 76.94 166 CYS A C 1
ATOM 1343 O O . CYS A 1 166 ? -24.659 21.039 8.094 1.00 76.94 166 CYS A O 1
ATOM 1345 N N . PRO A 1 167 ? -22.504 20.548 7.631 1.00 74.88 167 PRO A N 1
ATOM 1346 C CA . PRO A 1 167 ? -22.580 20.911 6.212 1.00 74.88 167 PRO A CA 1
ATOM 1347 C C . PRO A 1 167 ? -23.528 20.028 5.389 1.00 74.88 167 PRO A C 1
ATOM 1349 O O . PRO A 1 167 ? -23.951 20.437 4.317 1.00 74.88 167 PRO A O 1
ATOM 1352 N N . CYS A 1 168 ? -23.936 18.861 5.899 1.00 73.75 168 CYS A N 1
ATOM 1353 C CA . CYS A 1 168 ? -24.911 17.987 5.238 1.00 73.75 168 CYS A CA 1
ATOM 1354 C C . CYS A 1 168 ? -26.360 18.520 5.249 1.00 73.75 168 CYS A C 1
ATOM 1356 O O . CYS A 1 168 ? -27.266 17.836 4.784 1.00 73.75 168 CYS A O 1
ATOM 1358 N N . GLY A 1 169 ? -26.611 19.699 5.834 1.00 77.62 169 GLY A N 1
ATOM 1359 C CA . GLY A 1 169 ? -27.945 20.309 5.870 1.00 77.62 169 GLY A CA 1
ATOM 1360 C C . GLY A 1 169 ? -28.901 19.703 6.904 1.00 77.62 169 GLY A C 1
ATOM 1361 O O . GLY A 1 169 ? -30.066 20.081 6.955 1.00 77.62 169 GLY A O 1
ATOM 1362 N N . SER A 1 170 ? -28.427 18.815 7.783 1.00 85.44 170 SER A N 1
ATOM 1363 C CA . SER A 1 170 ? -29.261 18.132 8.789 1.00 85.44 170 SER A CA 1
ATOM 1364 C C . SER A 1 170 ? -29.835 19.037 9.889 1.00 85.44 170 SER A C 1
ATOM 1366 O O . SER A 1 170 ? -30.576 18.562 10.749 1.00 85.44 170 SER A O 1
ATOM 1368 N N . GLY A 1 171 ? -29.439 20.313 9.937 1.00 85.31 171 GLY A N 1
ATOM 1369 C CA . GLY A 1 171 ? -29.803 21.257 11.001 1.00 85.31 171 GLY A CA 1
ATOM 1370 C C . GLY A 1 171 ? -29.147 20.973 12.362 1.00 85.31 171 GLY A C 1
ATOM 1371 O O . GLY A 1 171 ? -29.355 21.724 13.313 1.00 85.31 171 GLY A O 1
ATOM 1372 N N . LYS A 1 172 ? -28.340 19.911 12.483 1.00 89.31 172 LYS A N 1
ATOM 1373 C CA . LYS A 1 172 ? -27.618 19.543 13.712 1.00 89.31 172 LYS A CA 1
ATOM 1374 C C . LYS A 1 172 ? -26.234 20.195 13.756 1.00 89.31 172 LYS A C 1
ATOM 1376 O O . LYS A 1 172 ? -25.670 20.552 12.726 1.00 89.31 172 LYS A O 1
ATOM 1381 N N . VAL A 1 173 ? -25.651 20.309 14.951 1.00 89.62 173 VAL A N 1
ATOM 1382 C CA . VAL A 1 173 ? -24.228 20.671 15.102 1.00 89.62 173 VAL A CA 1
ATOM 1383 C C . VAL A 1 173 ? -23.334 19.498 14.698 1.00 89.62 173 VAL A C 1
ATOM 1385 O O . VAL A 1 173 ? -23.687 18.349 14.963 1.00 89.62 173 VAL A O 1
ATOM 1388 N N . TYR A 1 174 ? -22.182 19.786 14.086 1.00 83.00 174 TYR A N 1
ATOM 1389 C CA . TYR A 1 174 ? -21.295 18.797 13.460 1.00 83.00 174 TYR A CA 1
ATOM 1390 C C . TYR A 1 174 ? -20.988 17.593 14.365 1.00 83.00 174 TYR A C 1
ATOM 1392 O O . TYR A 1 174 ? -21.213 16.457 13.958 1.00 83.00 174 TYR A O 1
ATOM 1400 N N . LYS A 1 175 ? -20.628 17.828 15.637 1.00 85.88 175 LYS A N 1
ATOM 1401 C CA . LYS A 1 175 ? -20.330 16.764 16.622 1.00 85.88 175 LYS A CA 1
ATOM 1402 C C . LYS A 1 175 ? -21.499 15.839 16.988 1.00 85.88 175 LYS A C 1
ATOM 1404 O O . LYS A 1 175 ? -21.305 14.871 17.704 1.00 85.88 175 LYS A O 1
ATOM 1409 N N . LYS A 1 176 ? -22.732 16.200 16.620 1.00 87.56 176 LYS A N 1
ATOM 1410 C CA . LYS A 1 176 ? -23.956 15.409 16.851 1.00 87.56 176 LYS A CA 1
ATOM 1411 C C . LYS A 1 176 ? -24.527 14.854 15.535 1.00 87.56 176 LYS A C 1
ATOM 1413 O O . LYS A 1 176 ? -25.698 14.474 15.489 1.00 87.56 176 LYS A O 1
ATOM 1418 N N . CYS A 1 177 ? -23.751 14.909 14.454 1.00 86.56 177 CYS A N 1
ATOM 1419 C CA . CYS A 1 177 ? -24.133 14.473 13.115 1.00 86.56 177 CYS A CA 1
ATOM 1420 C C . CYS A 1 177 ? -22.934 13.802 12.431 1.00 86.56 177 CYS A C 1
ATOM 1422 O O . CYS A 1 177 ? -22.470 12.793 12.936 1.00 86.56 1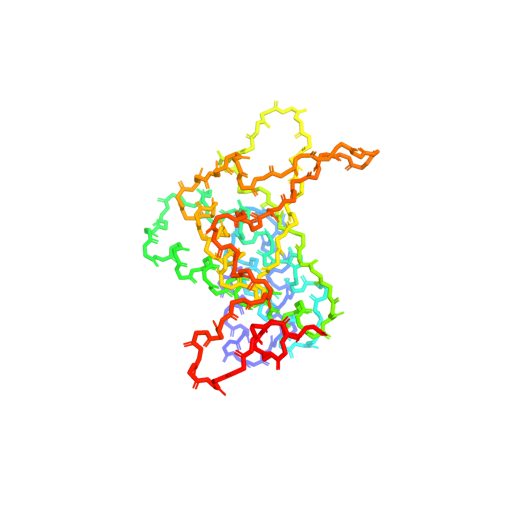77 CYS A O 1
ATOM 1424 N N . CYS A 1 178 ? -22.414 14.352 11.328 1.00 70.38 178 CYS A N 1
ATOM 1425 C CA . CYS A 1 178 ? -21.317 13.750 10.561 1.00 70.38 178 CYS A CA 1
ATOM 1426 C C . CYS A 1 178 ? -19.986 13.677 11.327 1.00 70.38 178 CYS A C 1
ATOM 1428 O O . CYS A 1 178 ? -19.138 12.879 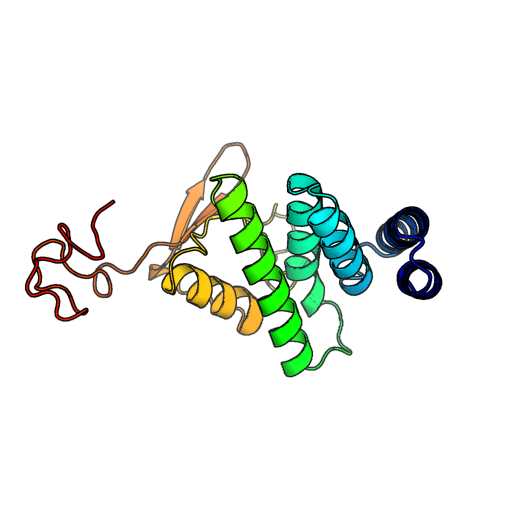10.970 1.00 70.38 178 CYS A O 1
ATOM 1430 N N . GLY A 1 179 ? -19.799 14.498 12.364 1.00 72.44 179 GLY A N 1
ATOM 1431 C CA . GLY A 1 179 ? -18.632 14.457 13.249 1.00 72.44 179 GLY A CA 1
ATOM 1432 C C . GLY A 1 179 ? -18.900 13.758 14.582 1.00 72.44 179 GLY A C 1
ATOM 1433 O O . GLY A 1 179 ? -18.252 14.103 15.572 1.00 72.44 179 GLY A O 1
ATOM 1434 N N . ALA A 1 180 ? -19.923 12.902 14.651 1.00 75.44 180 ALA A N 1
ATOM 1435 C CA . ALA A 1 180 ? -20.150 12.038 15.801 1.00 75.44 180 ALA A CA 1
ATOM 1436 C C . ALA A 1 180 ? -19.292 10.774 15.637 1.00 75.44 180 ALA A C 1
ATOM 1438 O O . ALA A 1 180 ? -19.619 9.921 14.817 1.00 75.44 180 ALA A O 1
ATOM 1439 N N . GLU A 1 181 ? -18.193 10.710 16.390 1.00 57.34 181 GLU A N 1
ATOM 1440 C CA . GLU A 1 181 ? -17.495 9.458 16.719 1.00 57.34 181 GLU A CA 1
ATOM 1441 C C . GLU A 1 181 ? -18.270 8.701 17.805 1.00 57.34 181 GLU A C 1
ATOM 1443 O O . GLU A 1 181 ? -18.745 9.373 18.759 1.00 57.34 181 GLU A O 1
#

Secondary structure (DSSP, 8-state):
-HHHHHHHHTT-HHHHHHHHHHHHHH-TT-HHHHHHHHHHHHHTT-HHHHHHHHHHHHHHTTT-TT--HHHHHHHHHHHHHHHHHHHHHHT---EEEPPGGGPPTTSPPPEEE--TTSHHHHHHHHIIIII----GGGEEEEEETTEEEEEE---TTTSPPTTSBPTTS-SSBGGGTTT--

pLDDT: mean 85.09, std 9.88, range [54.03, 97.44]

Foldseek 3Di:
DVVLVVCVVVVNLVVSLVVLVVVCVVPVLPLVSLQSNLVSCVVVVVLVSSLVSLLSNLQRVVVDPVDDLVNQLVSLVVSLVSNLVSCVVVVHFRFHWQHNVLDDPDDDGATEGFRSVDPVSVVQSCCCSRVVDHDVQQWDWDQDPVGIYIYGHDDPVNDQPQQDQPPVPPRHRCCVPVVPD

Sequence (181 aa):
YRLANIYEKSGMMEKAIECFNEAVRRNPKDFASWLQLAHANLDRGEFLQALEQYKKVLTFCWDDSVLSDDERFRIIEEALESILEISEKTGKSPQLPLPSRLREQGESPPKIICDLANEWGMDFAFALYVDGEVDPDQCRVEETESGTIIRVRIPKDRAIPKNRPCPCGSGKVYKKCCGAE

Radius of gyration: 18.79 Å; chains: 1; bounding box: 52×48×38 Å